Protein AF-A0A9D0IEC7-F1 (afdb_monomer)

Foldseek 3Di:
DDEDEPQAFDWADPPPDDADVQRDFFEEAAQQVDPDGGQEYDCQDPVRHDPVRHYTGGPYHYPHRGHDADQQWDKDFDADPVRHGPDMATEHPGDDPQAAHQNHQSNDPQKDKDQPPPPDDPSYNVPRIDIDNHDDPPPGD

Radius of gyration: 15.11 Å; Cα contacts (8 Å, |Δi|>4): 266; chains: 1; bounding box: 33×38×36 Å

pLDDT: mean 90.58, std 9.2, range [54.53, 98.25]

Structure (mmCIF, N/CA/C/O backbone):
data_AF-A0A9D0IEC7-F1
#
_entry.id   AF-A0A9D0IEC7-F1
#
loop_
_atom_site.group_PDB
_atom_site.id
_atom_site.type_symbol
_atom_site.label_atom_id
_atom_site.label_alt_id
_atom_site.label_comp_id
_atom_site.label_asym_id
_atom_site.label_entity_id
_atom_site.label_seq_id
_atom_site.pdbx_PDB_ins_code
_atom_site.Cartn_x
_atom_site.Cartn_y
_atom_site.Cartn_z
_atom_site.occupancy
_atom_site.B_iso_or_equiv
_atom_site.auth_seq_id
_atom_site.auth_comp_id
_atom_site.auth_asym_id
_atom_site.auth_atom_id
_atom_site.pdbx_PDB_model_num
ATOM 1 N N . MET A 1 1 ? 0.220 -5.003 22.865 1.00 55.62 1 MET A N 1
ATOM 2 C CA . MET A 1 1 ? 0.490 -4.434 21.530 1.00 55.62 1 MET A CA 1
ATOM 3 C C . MET A 1 1 ? 1.743 -5.120 21.025 1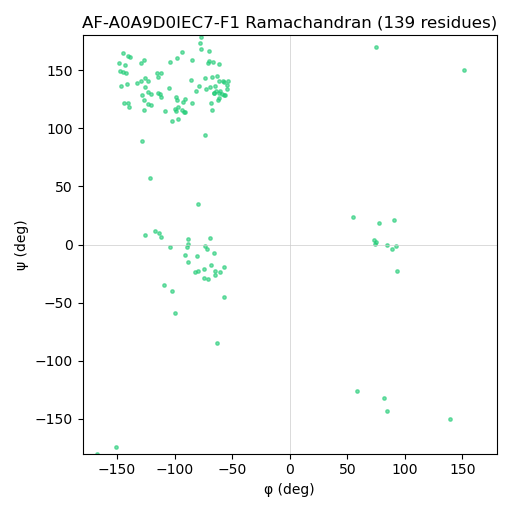.00 55.62 1 MET A C 1
ATOM 5 O O . MET A 1 1 ? 2.677 -5.235 21.812 1.00 55.62 1 MET A O 1
ATOM 9 N N . ALA A 1 2 ? 1.738 -5.668 19.809 1.00 54.53 2 ALA A N 1
ATOM 10 C CA . ALA A 1 2 ? 2.975 -6.165 19.208 1.00 54.53 2 ALA A CA 1
ATOM 11 C C . ALA A 1 2 ? 3.911 -4.968 18.976 1.00 54.53 2 ALA A C 1
ATOM 13 O O . ALA A 1 2 ? 3.434 -3.908 18.565 1.00 54.53 2 ALA A O 1
ATOM 14 N N . VAL A 1 3 ? 5.195 -5.122 19.302 1.00 60.16 3 VAL A N 1
ATOM 15 C CA . VAL A 1 3 ? 6.230 -4.121 19.012 1.00 60.16 3 VAL A CA 1
ATOM 16 C C . VAL A 1 3 ? 6.836 -4.483 17.659 1.00 60.16 3 VAL A C 1
ATOM 18 O O . VAL A 1 3 ? 7.399 -5.569 17.537 1.00 60.16 3 VAL A O 1
ATOM 21 N N . GLY A 1 4 ? 6.636 -3.635 16.652 1.00 61.25 4 GLY A N 1
ATOM 22 C CA . GLY A 1 4 ? 7.140 -3.836 15.288 1.00 61.25 4 GLY A CA 1
ATOM 23 C C . GLY A 1 4 ? 8.439 -3.077 15.018 1.00 61.25 4 GLY A C 1
ATOM 24 O O . GLY A 1 4 ? 8.763 -2.119 15.725 1.00 61.25 4 GLY A O 1
ATOM 25 N N . GLU A 1 5 ? 9.172 -3.505 13.990 1.00 67.69 5 GLU A N 1
ATOM 26 C CA . GLU A 1 5 ? 10.303 -2.755 13.439 1.00 67.69 5 GLU A CA 1
ATOM 27 C C . GLU A 1 5 ? 9.825 -1.486 12.709 1.00 67.69 5 GLU A C 1
ATOM 29 O O . GLU A 1 5 ? 8.633 -1.280 12.461 1.00 67.69 5 GLU A O 1
ATOM 34 N N . TYR A 1 6 ? 10.767 -0.594 12.406 1.00 70.25 6 TYR A N 1
ATOM 35 C CA . TYR A 1 6 ? 10.495 0.645 11.681 1.00 70.25 6 TYR A CA 1
ATOM 36 C C . TYR A 1 6 ? 9.948 0.324 10.283 1.00 70.25 6 TYR A C 1
ATOM 38 O O . TYR A 1 6 ? 10.587 -0.411 9.540 1.00 70.25 6 TYR A O 1
ATOM 46 N N . GLY A 1 7 ? 8.789 0.876 9.916 1.00 72.12 7 GLY A N 1
ATOM 47 C CA . GLY A 1 7 ? 8.143 0.598 8.625 1.00 72.12 7 GLY A CA 1
ATOM 48 C C . GLY A 1 7 ? 7.11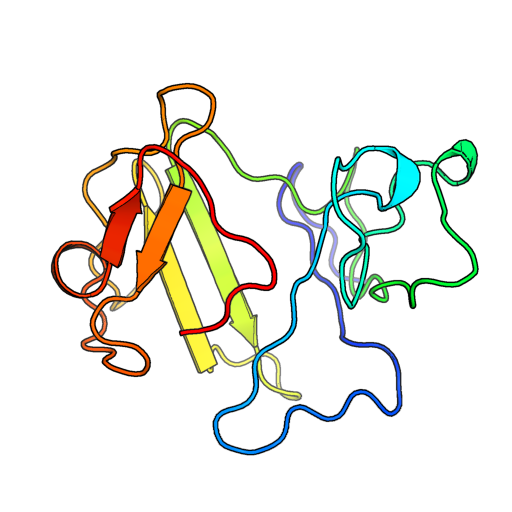9 -0.544 8.655 1.00 72.12 7 GLY A C 1
ATOM 49 O O . GLY A 1 7 ? 6.178 -0.529 7.868 1.00 72.12 7 GLY A O 1
ATOM 50 N N . SER A 1 8 ? 7.200 -1.470 9.620 1.00 81.44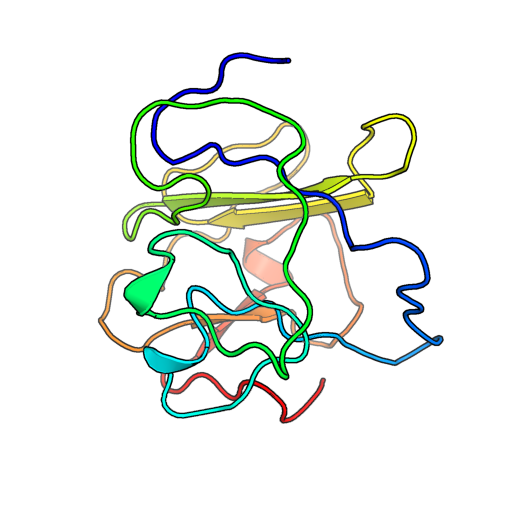 8 SER A N 1
ATOM 51 C CA . SER A 1 8 ? 6.362 -2.686 9.698 1.00 81.44 8 SER A CA 1
ATOM 52 C C . SER A 1 8 ? 4.951 -2.457 10.267 1.00 81.44 8 SER A C 1
ATOM 54 O O . SER A 1 8 ? 4.432 -3.282 11.025 1.00 81.44 8 SER A O 1
ATOM 56 N N . GLY A 1 9 ? 4.340 -1.305 9.989 1.00 89.50 9 GLY A N 1
ATOM 57 C CA . GLY A 1 9 ? 3.068 -0.901 10.590 1.00 89.50 9 GLY A CA 1
ATOM 58 C C . GLY A 1 9 ? 1.951 -1.942 10.431 1.00 89.50 9 GLY A C 1
ATOM 59 O O . GLY A 1 9 ? 1.788 -2.548 9.378 1.00 89.50 9 GLY A O 1
ATOM 60 N N . LEU A 1 10 ? 1.131 -2.115 11.472 1.00 92.38 10 LEU A N 1
ATOM 61 C CA . LEU A 1 10 ? -0.045 -2.990 11.450 1.00 92.38 10 LEU A CA 1
ATOM 62 C C . LEU A 1 10 ? -1.294 -2.194 11.810 1.00 92.38 10 LEU A C 1
ATOM 64 O O . LEU A 1 10 ? -1.406 -1.659 12.917 1.00 92.38 10 LEU A O 1
ATOM 68 N N . TYR A 1 11 ? -2.259 -2.182 10.899 1.00 95.12 11 TYR A N 1
ATOM 69 C CA . TYR A 1 11 ? -3.475 -1.392 11.023 1.00 95.12 11 TYR A CA 1
ATOM 70 C C . TYR A 1 11 ? -4.722 -2.241 10.795 1.00 95.12 11 TYR A C 1
ATOM 72 O O . TYR A 1 11 ? -4.696 -3.283 10.143 1.00 95.12 11 TYR A O 1
ATOM 80 N N . ARG A 1 12 ? -5.834 -1.778 11.357 1.00 96.12 12 ARG A N 1
ATOM 81 C CA . ARG A 1 12 ? -7.171 -2.324 11.150 1.00 96.12 12 ARG A CA 1
ATOM 82 C C . ARG A 1 12 ? -8.020 -1.295 10.428 1.00 96.12 12 ARG A C 1
ATOM 84 O O . ARG A 1 12 ? -7.946 -0.104 10.727 1.00 96.12 12 ARG A O 1
ATOM 91 N N . PHE A 1 13 ? -8.889 -1.783 9.554 1.00 97.44 13 PHE A N 1
ATOM 92 C CA . PHE A 1 13 ? -10.007 -0.989 9.068 1.00 97.44 13 PHE A CA 1
ATOM 93 C C . PHE A 1 13 ? -10.863 -0.510 10.256 1.00 97.44 13 PHE A C 1
ATOM 95 O O . PHE A 1 13 ? -11.064 -1.280 11.208 1.00 97.44 13 PHE A O 1
ATOM 102 N N . PRO A 1 14 ? -11.356 0.742 10.240 1.00 97.56 14 PRO A N 1
ATOM 103 C CA . PRO A 1 14 ? -12.230 1.240 11.290 1.00 97.56 14 PRO A CA 1
ATOM 104 C C . PRO A 1 14 ? -13.526 0.419 11.370 1.00 97.56 14 PRO A C 1
ATOM 106 O O . PRO A 1 14 ? -13.963 -0.238 10.423 1.00 97.56 14 PRO A O 1
ATOM 109 N N . THR A 1 15 ? -14.156 0.422 12.546 1.00 96.38 15 THR A N 1
ATOM 110 C CA . THR A 1 15 ? -15.393 -0.348 12.747 1.00 96.38 15 THR A CA 1
ATOM 111 C C . THR A 1 15 ? -16.481 0.148 11.798 1.00 96.38 15 THR A C 1
ATOM 113 O O . THR A 1 15 ? -16.756 1.342 11.740 1.00 96.38 15 THR A O 1
ATOM 116 N N . GLY A 1 16 ? -17.126 -0.781 11.091 1.00 95.38 16 GLY A N 1
ATOM 117 C CA . GLY A 1 16 ? -18.184 -0.467 10.131 1.00 95.38 16 GLY A CA 1
ATOM 118 C C . GLY A 1 16 ? -17.704 -0.271 8.692 1.00 95.38 16 GLY A C 1
ATOM 119 O O . GLY A 1 16 ? -18.551 -0.078 7.824 1.00 95.38 16 GLY A O 1
ATOM 120 N N . THR A 1 17 ? -16.399 -0.371 8.406 1.00 97.12 17 THR A N 1
ATOM 121 C CA . THR A 1 17 ? -15.914 -0.455 7.021 1.00 97.12 17 THR A CA 1
ATOM 122 C C . THR A 1 17 ? -16.524 -1.667 6.319 1.00 97.12 17 THR A C 1
ATOM 124 O O . THR A 1 17 ? -16.474 -2.789 6.826 1.00 97.12 17 THR A O 1
ATOM 127 N N . VAL A 1 18 ? -17.090 -1.438 5.133 1.00 95.75 18 VAL A N 1
ATOM 128 C CA . VAL A 1 18 ? -17.662 -2.476 4.273 1.00 95.75 18 VAL A CA 1
ATOM 129 C C . VAL A 1 18 ? -17.031 -2.362 2.895 1.00 95.75 18 VAL A C 1
ATOM 131 O O . VAL A 1 18 ? -17.119 -1.316 2.259 1.00 95.75 18 VAL A O 1
ATOM 134 N N . LEU A 1 19 ? -16.447 -3.461 2.422 1.00 93.50 19 LEU A N 1
ATOM 135 C CA . LEU A 1 19 ? -16.008 -3.612 1.041 1.00 93.50 19 LEU A CA 1
ATOM 136 C C . LEU A 1 19 ? -17.040 -4.472 0.294 1.00 93.50 19 LEU A C 1
ATOM 138 O O . LEU A 1 19 ? -17.125 -5.675 0.559 1.00 93.50 19 LEU A O 1
ATOM 142 N N . PRO A 1 20 ? -17.875 -3.893 -0.587 1.00 94.12 20 PRO A N 1
ATOM 143 C CA . PRO A 1 20 ? -18.812 -4.679 -1.378 1.00 94.12 20 PRO A CA 1
ATOM 144 C C . PRO A 1 20 ? -18.073 -5.572 -2.381 1.00 94.12 20 PRO A C 1
ATOM 146 O O . PRO A 1 20 ? -16.953 -5.277 -2.796 1.00 94.12 20 PRO A O 1
ATOM 149 N N . ALA A 1 21 ? -18.724 -6.653 -2.816 1.00 92.38 21 ALA A N 1
ATOM 150 C CA . ALA A 1 21 ? -18.176 -7.526 -3.850 1.00 92.38 21 ALA A CA 1
ATOM 151 C C . ALA A 1 21 ? -17.878 -6.731 -5.135 1.00 92.38 21 ALA A C 1
ATOM 153 O O . ALA A 1 21 ? -18.742 -6.010 -5.634 1.00 92.38 21 ALA A O 1
ATOM 154 N N . GLY A 1 22 ? -16.653 -6.863 -5.652 1.00 90.31 22 GLY A N 1
ATOM 155 C CA . GLY A 1 22 ? -16.168 -6.104 -6.810 1.00 90.31 22 GLY A CA 1
ATOM 156 C C . GLY A 1 22 ? -15.849 -4.629 -6.532 1.00 90.31 22 GLY A C 1
ATOM 157 O O . GLY A 1 22 ? -15.452 -3.921 -7.451 1.00 90.31 22 GLY A O 1
ATOM 158 N N . GLY A 1 23 ? -16.024 -4.157 -5.294 1.00 93.19 23 GLY A N 1
ATOM 159 C CA . GLY A 1 23 ? -15.579 -2.834 -4.872 1.00 93.19 23 GLY A CA 1
ATOM 160 C C . GLY A 1 23 ? -14.076 -2.787 -4.598 1.00 93.19 23 GLY A C 1
ATOM 161 O O . GLY A 1 23 ? -13.393 -3.810 -4.574 1.00 93.19 23 GLY A O 1
ATOM 162 N N . TYR A 1 24 ? -13.581 -1.582 -4.337 1.00 94.62 24 TYR A N 1
ATOM 163 C CA . TYR A 1 24 ? -12.225 -1.319 -3.861 1.00 94.62 24 TYR A CA 1
ATOM 164 C C . TYR A 1 24 ? -12.266 -0.204 -2.810 1.00 94.62 24 TYR A C 1
ATOM 166 O O . TYR A 1 24 ? -13.253 0.525 -2.716 1.00 94.62 24 TYR A O 1
ATOM 174 N N . LEU A 1 25 ? -11.195 -0.096 -2.026 1.00 96.56 25 LEU A N 1
ATOM 175 C CA . LEU A 1 25 ? -10.928 1.022 -1.123 1.00 96.56 25 LEU A CA 1
ATOM 176 C C . LEU A 1 25 ? -9.509 1.515 -1.386 1.00 96.56 25 LEU A C 1
ATOM 178 O O . LEU A 1 25 ? -8.601 0.709 -1.592 1.00 96.56 25 LEU A O 1
ATOM 182 N N . VAL A 1 26 ? -9.315 2.826 -1.351 1.00 97.00 26 VAL A N 1
ATOM 183 C CA . VAL A 1 26 ? -8.001 3.458 -1.411 1.00 97.00 26 VAL A CA 1
ATOM 184 C C . VAL A 1 26 ? -7.582 3.842 0.000 1.00 97.00 26 VAL A C 1
ATOM 186 O O . VAL A 1 26 ? -8.224 4.677 0.634 1.00 97.00 26 VAL A O 1
ATOM 189 N N . VAL A 1 27 ? -6.492 3.243 0.479 1.00 96.81 27 VAL A N 1
ATOM 190 C CA . VAL A 1 27 ? -5.838 3.632 1.734 1.00 96.81 27 VAL A CA 1
ATOM 191 C C . VAL A 1 27 ? -4.650 4.524 1.386 1.00 96.81 27 VAL A C 1
ATOM 193 O O . VAL A 1 27 ? -3.716 4.083 0.718 1.00 96.81 27 VAL A O 1
ATOM 196 N N . GLY A 1 28 ? -4.712 5.787 1.792 1.00 94.94 28 GLY A N 1
ATOM 197 C CA . GLY A 1 28 ? -3.646 6.765 1.598 1.00 94.94 28 GLY A CA 1
ATOM 198 C C . GLY A 1 28 ? -2.698 6.856 2.794 1.00 94.94 28 GLY A C 1
ATOM 199 O O . GLY A 1 28 ? -3.021 6.398 3.887 1.00 9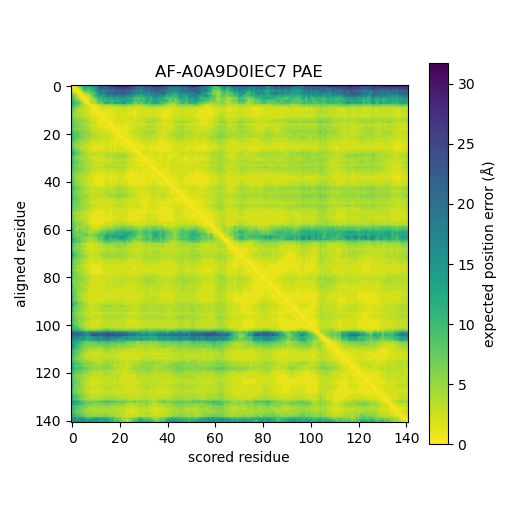4.94 28 GLY A O 1
ATOM 200 N N . GLY A 1 29 ? -1.540 7.491 2.579 1.00 92.19 29 GLY A N 1
ATOM 201 C CA . GLY A 1 29 ? -0.627 7.898 3.651 1.00 92.19 29 GLY A CA 1
ATOM 202 C C . GLY A 1 29 ? -1.298 8.914 4.571 1.00 92.19 29 GLY A C 1
ATOM 203 O O . GLY A 1 29 ? -1.886 8.527 5.562 1.00 92.19 29 GLY A O 1
ATOM 204 N N . GLN A 1 30 ? -1.266 10.200 4.220 1.00 92.19 30 GLN A N 1
ATOM 205 C CA . GLN A 1 30 ? -2.035 11.237 4.920 1.00 92.19 30 GLN A CA 1
ATOM 206 C C . 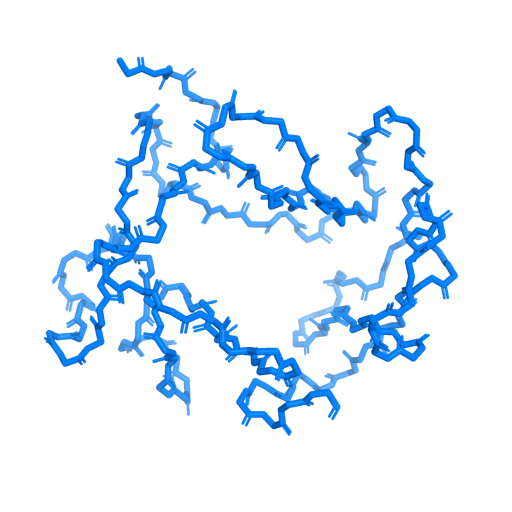GLN A 1 30 ? -2.842 12.042 3.911 1.00 92.19 30 GLN A C 1
ATOM 208 O O . GLN A 1 30 ? -2.268 12.527 2.936 1.00 92.19 30 GLN A O 1
ATOM 213 N N . ALA A 1 31 ? -4.142 12.204 4.128 1.00 95.00 31 ALA A N 1
ATOM 214 C CA . ALA A 1 31 ? -5.068 12.794 3.168 1.00 95.00 31 ALA A CA 1
ATOM 215 C C . ALA A 1 31 ? -4.647 14.211 2.745 1.00 95.00 31 ALA A C 1
ATOM 217 O O . ALA A 1 31 ? -4.559 14.484 1.550 1.00 95.00 31 ALA A O 1
ATOM 218 N N . ASN A 1 32 ? -4.249 15.081 3.684 1.00 96.19 32 ASN A N 1
ATOM 219 C CA . ASN A 1 32 ? -3.778 16.435 3.341 1.00 96.19 32 ASN A CA 1
ATOM 220 C C . ASN A 1 32 ? -2.373 16.485 2.712 1.00 96.19 32 ASN A C 1
ATOM 222 O O . ASN A 1 32 ? -1.880 17.568 2.395 1.00 96.19 32 ASN A O 1
ATOM 226 N N . SER A 1 33 ? -1.705 15.341 2.549 1.00 94.00 33 SER A N 1
ATOM 227 C CA . SER A 1 33 ? -0.413 15.231 1.854 1.00 94.00 33 SER A CA 1
ATOM 228 C C . SER A 1 33 ? -0.534 14.634 0.452 1.00 94.00 33 SER A C 1
ATOM 230 O O . SER A 1 33 ? 0.475 14.506 -0.242 1.00 94.00 33 SER A O 1
ATOM 232 N N . LEU A 1 34 ? -1.743 14.250 0.040 1.00 93.12 34 LEU A N 1
ATOM 233 C CA . LEU A 1 34 ? -2.026 13.639 -1.253 1.00 93.12 34 LEU A CA 1
ATOM 234 C C . LEU A 1 34 ? -2.673 14.656 -2.200 1.00 93.12 34 LEU A C 1
ATOM 236 O O . LEU A 1 34 ? -3.279 15.641 -1.784 1.00 93.12 34 LEU A O 1
ATOM 240 N N . ASP A 1 35 ? -2.558 14.403 -3.499 1.00 93.25 35 ASP A N 1
ATOM 241 C CA . ASP A 1 35 ? -3.235 15.156 -4.560 1.00 93.25 35 ASP A CA 1
ATOM 242 C C . ASP A 1 35 ? -4.637 14.600 -4.890 1.00 93.25 35 ASP A C 1
ATOM 244 O O . ASP A 1 35 ? -5.321 15.095 -5.789 1.00 93.25 35 ASP A O 1
ATOM 248 N N . PHE A 1 36 ? -5.086 13.598 -4.132 1.00 93.12 36 PHE A N 1
ATOM 249 C CA . PHE A 1 36 ? -6.419 13.005 -4.169 1.00 93.12 36 PHE A CA 1
ATOM 250 C C . PHE A 1 36 ? -6.921 12.727 -2.744 1.00 93.12 36 PHE A C 1
ATOM 252 O O . PHE A 1 36 ? -6.134 12.627 -1.807 1.00 93.12 36 PHE A O 1
ATOM 259 N N . VAL A 1 37 ? -8.237 12.556 -2.588 1.00 95.50 37 VAL A N 1
ATOM 260 C CA . VAL A 1 37 ? -8.854 12.171 -1.308 1.00 95.50 37 VAL A CA 1
ATOM 261 C C . VAL A 1 37 ? -9.010 10.644 -1.275 1.00 95.50 37 VAL A C 1
ATOM 263 O O . VAL A 1 37 ? -9.726 10.114 -2.132 1.00 95.50 37 VAL A O 1
ATOM 266 N N . PRO A 1 38 ? -8.333 9.917 -0.364 1.00 97.25 38 PRO A N 1
ATOM 267 C CA . PRO A 1 38 ? -8.501 8.472 -0.225 1.00 97.25 38 PRO A CA 1
ATOM 268 C C . PRO A 1 38 ? -9.804 8.123 0.518 1.00 97.25 38 PRO A C 1
ATOM 270 O O . PRO A 1 38 ? -10.431 8.982 1.135 1.00 97.25 38 PRO A O 1
ATOM 273 N N . ASP A 1 39 ? -10.196 6.847 0.498 1.00 97.94 39 ASP A N 1
ATOM 274 C CA . ASP A 1 39 ? -11.332 6.363 1.299 1.00 97.94 39 ASP A CA 1
ATOM 275 C C . ASP A 1 39 ? -10.970 6.244 2.787 1.00 97.94 39 ASP A C 1
ATOM 277 O O . ASP A 1 39 ? -11.838 6.326 3.656 1.00 97.94 39 ASP A O 1
ATOM 281 N N . LEU A 1 40 ? -9.688 6.001 3.069 1.00 98.06 40 LEU A N 1
ATOM 282 C CA . LEU A 1 40 ? -9.104 5.805 4.393 1.00 98.06 40 LEU A CA 1
ATOM 283 C C . LEU A 1 40 ? -7.697 6.415 4.419 1.00 98.06 40 LEU A C 1
ATOM 285 O O . LEU A 1 40 ? -6.989 6.350 3.413 1.00 98.06 40 LEU A O 1
ATOM 289 N N . GLU A 1 41 ? -7.242 6.923 5.560 1.00 96.75 41 GLU A N 1
ATOM 290 C CA . GLU A 1 41 ? -5.863 7.418 5.711 1.00 96.75 41 GLU A CA 1
ATOM 291 C C . GLU A 1 41 ? -5.122 6.799 6.904 1.00 96.75 41 GLU A C 1
ATOM 293 O O . GLU A 1 41 ? -5.730 6.273 7.842 1.00 96.75 41 GLU A O 1
ATOM 298 N N . LEU A 1 42 ? -3.789 6.836 6.863 1.00 94.31 42 LEU A N 1
ATOM 299 C CA . LEU A 1 42 ? -2.924 6.506 7.990 1.00 94.31 42 LEU A CA 1
ATOM 300 C C . LEU A 1 42 ? -2.640 7.782 8.795 1.00 94.31 42 LEU A C 1
ATOM 302 O O . LEU A 1 42 ? -1.936 8.687 8.351 1.00 94.31 42 LEU A O 1
ATOM 306 N N . LEU A 1 43 ? -3.120 7.838 10.035 1.00 91.12 43 LEU A N 1
ATOM 307 C CA . LEU A 1 43 ? -2.817 8.964 10.917 1.00 91.12 43 LEU A CA 1
ATOM 308 C C . LEU A 1 43 ? -1.362 8.905 11.417 1.00 91.12 43 LEU A C 1
ATOM 310 O O . LEU A 1 43 ? -1.074 8.253 12.422 1.00 91.12 43 LEU A O 1
ATOM 314 N N . ILE A 1 44 ? -0.453 9.591 10.716 1.00 87.81 44 ILE A N 1
ATOM 315 C CA . ILE A 1 44 ? 0.984 9.653 11.039 1.00 87.81 44 ILE A CA 1
ATOM 316 C C . ILE A 1 44 ? 1.322 10.959 11.777 1.00 87.81 44 ILE A C 1
ATOM 318 O O . ILE A 1 44 ? 1.800 10.931 12.910 1.00 87.81 44 ILE A O 1
ATOM 322 N N . ASP A 1 45 ? 1.048 12.105 11.151 1.00 91.06 45 ASP A N 1
ATOM 323 C CA . ASP A 1 45 ? 1.133 13.445 11.744 1.00 91.06 45 ASP A CA 1
ATOM 324 C C . ASP A 1 45 ? -0.284 14.004 11.967 1.00 91.06 45 ASP A C 1
ATOM 326 O O . ASP A 1 45 ? -0.981 14.281 10.986 1.00 91.06 45 ASP A O 1
ATOM 330 N N . PRO A 1 46 ? -0.717 14.230 13.221 1.00 91.38 46 PRO A N 1
ATOM 331 C CA . PRO A 1 46 ? -2.022 14.817 13.525 1.00 91.38 46 PRO A CA 1
ATOM 332 C C . PRO A 1 46 ? -2.286 16.190 12.890 1.00 91.38 46 PRO A C 1
ATOM 334 O O . PRO A 1 46 ? -3.437 16.599 12.794 1.00 91.38 46 PRO A O 1
ATOM 337 N N . ASN A 1 47 ? -1.251 16.924 12.468 1.00 94.50 47 ASN A N 1
ATOM 338 C CA . ASN A 1 47 ? -1.416 18.216 11.794 1.00 94.50 47 ASN A CA 1
ATOM 339 C C . ASN A 1 47 ? -1.757 18.081 10.301 1.00 94.50 47 ASN A C 1
ATOM 341 O O . ASN A 1 47 ? -2.077 19.083 9.663 1.00 94.50 47 ASN A O 1
ATOM 345 N N . LEU A 1 48 ? -1.662 16.869 9.750 1.00 94.25 48 LEU A N 1
ATOM 346 C CA . LEU A 1 48 ? -1.961 16.545 8.354 1.00 94.25 48 LEU A CA 1
ATOM 347 C C . LEU A 1 48 ? -3.219 15.665 8.211 1.00 94.25 48 LEU A C 1
ATOM 349 O O . LEU A 1 48 ? -3.542 15.257 7.099 1.00 94.25 48 LEU A O 1
ATOM 353 N N . ASP A 1 49 ? -3.946 15.424 9.305 1.00 95.62 49 ASP A N 1
ATOM 354 C CA . ASP A 1 49 ? -5.220 14.687 9.353 1.00 95.62 49 ASP A CA 1
ATOM 355 C C . ASP A 1 49 ? -6.339 15.435 8.611 1.00 95.62 49 ASP A C 1
ATOM 357 O O . ASP A 1 49 ? -6.543 16.634 8.844 1.00 95.62 49 ASP A O 1
ATOM 361 N N . ASP A 1 50 ? -7.074 14.757 7.726 1.00 96.88 50 ASP A N 1
ATOM 362 C CA . ASP A 1 50 ? -8.347 15.262 7.210 1.00 96.88 50 ASP A CA 1
ATOM 363 C C . ASP A 1 50 ? -9.485 14.624 8.021 1.00 96.88 50 ASP A C 1
ATOM 365 O O . ASP A 1 50 ? -9.823 13.461 7.814 1.00 96.88 50 ASP A O 1
ATOM 369 N N . PRO A 1 51 ? -10.174 15.376 8.900 1.00 96.00 51 PRO A N 1
ATOM 370 C CA . PRO A 1 51 ? -11.204 14.803 9.766 1.00 96.00 51 PRO A CA 1
ATOM 371 C C . PRO A 1 51 ? -12.437 14.282 9.005 1.00 96.00 51 PRO A C 1
ATOM 373 O O . PRO A 1 51 ? -13.342 13.713 9.622 1.00 96.00 51 PRO A O 1
ATOM 376 N N . THR A 1 52 ? -12.528 14.517 7.692 1.00 96.88 52 THR A N 1
ATOM 377 C CA . THR A 1 52 ? -13.575 13.961 6.829 1.00 96.88 52 THR A CA 1
ATOM 378 C C . THR A 1 52 ? -13.212 12.593 6.247 1.00 96.88 52 THR A C 1
ATOM 380 O O . THR A 1 52 ? -14.115 11.878 5.804 1.00 96.88 52 THR A O 1
ATOM 383 N N . VAL A 1 53 ? -11.938 12.198 6.304 1.00 98.06 53 VAL A N 1
ATOM 384 C CA . VAL A 1 53 ? -11.441 10.888 5.878 1.00 98.06 53 VAL A CA 1
ATOM 385 C C . VAL A 1 53 ? -11.309 9.974 7.104 1.00 98.06 53 VAL A C 1
ATOM 387 O O . VAL A 1 53 ? -10.658 10.320 8.087 1.00 98.06 53 VAL A O 1
ATOM 390 N N . PRO A 1 54 ? -11.945 8.790 7.117 1.00 98.06 54 PRO A N 1
ATOM 391 C CA . PRO A 1 54 ? -11.802 7.870 8.236 1.00 98.06 54 PRO A CA 1
ATOM 392 C C . PRO A 1 54 ? -10.363 7.355 8.399 1.00 98.06 54 PRO A C 1
ATOM 394 O O . PRO A 1 54 ? -9.746 6.842 7.466 1.00 98.06 54 PRO A O 1
ATOM 397 N N . ASN A 1 55 ? -9.864 7.408 9.631 1.00 97.25 55 ASN A N 1
ATOM 398 C CA . ASN A 1 55 ? -8.531 6.930 9.974 1.00 97.25 55 ASN A CA 1
ATOM 399 C C . ASN A 1 55 ? -8.467 5.400 10.112 1.00 97.25 55 ASN A C 1
ATOM 401 O O . ASN A 1 55 ? -9.301 4.772 10.777 1.00 97.25 55 ASN A O 1
ATOM 405 N N . MET A 1 56 ? -7.418 4.801 9.548 1.00 97.12 56 MET A N 1
ATOM 406 C CA . MET A 1 56 ? -6.987 3.441 9.866 1.00 97.12 56 MET A CA 1
ATOM 407 C C . MET A 1 56 ? -6.596 3.355 11.346 1.00 97.12 56 MET A C 1
ATOM 409 O O 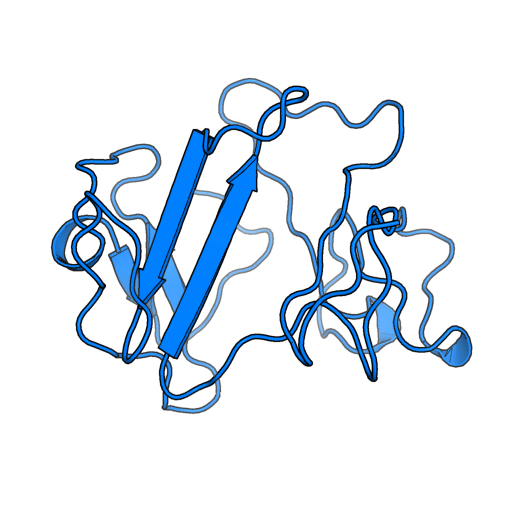. MET A 1 56 ? -5.969 4.258 11.899 1.00 97.12 56 MET A O 1
ATOM 413 N N . VAL A 1 57 ? -6.943 2.250 12.007 1.00 95.31 57 VAL A N 1
ATOM 414 C CA . VAL A 1 57 ? -6.738 2.090 13.453 1.00 95.31 57 VAL A CA 1
ATOM 415 C C . VAL A 1 57 ? -5.448 1.311 13.715 1.00 95.31 57 VAL A C 1
ATOM 417 O O . VAL A 1 57 ? -5.380 0.139 13.333 1.00 95.31 57 VAL A O 1
ATOM 420 N N . PRO A 1 58 ? -4.440 1.887 14.397 1.00 92.50 58 PRO A N 1
ATOM 421 C CA . PRO A 1 58 ? -3.237 1.152 14.770 1.00 92.50 58 PRO A CA 1
ATOM 422 C C . PRO A 1 58 ? -3.577 -0.097 15.593 1.00 92.50 58 PRO A C 1
ATOM 424 O O . PRO A 1 58 ? -4.296 -0.033 16.591 1.00 92.50 58 PRO A O 1
ATOM 427 N N . ALA A 1 59 ? -3.046 -1.245 15.183 1.00 90.94 59 ALA A N 1
ATOM 428 C CA . ALA A 1 59 ? -3.206 -2.528 15.873 1.00 90.94 59 ALA A CA 1
ATOM 429 C C . ALA A 1 59 ? -1.889 -3.059 16.461 1.00 90.94 59 ALA A C 1
ATOM 431 O O . ALA A 1 59 ? -1.821 -4.191 16.948 1.00 90.94 59 ALA A O 1
ATOM 432 N N . GLY A 1 60 ? -0.858 -2.221 16.453 1.00 85.31 60 GLY A N 1
ATOM 433 C CA . GLY A 1 60 ? 0.438 -2.455 17.061 1.00 85.31 60 GLY A CA 1
ATOM 434 C C . GLY A 1 60 ? 1.069 -1.136 17.490 1.00 85.31 60 GLY A C 1
ATOM 435 O O . GLY A 1 60 ? 0.440 -0.080 17.441 1.00 85.31 60 GLY A O 1
ATOM 436 N N . SER A 1 61 ? 2.306 -1.225 17.950 1.00 82.19 61 SER A N 1
ATOM 437 C CA . SER A 1 61 ? 3.144 -0.079 18.292 1.00 82.19 61 SER A CA 1
ATOM 438 C C . SER A 1 61 ? 4.513 -0.281 17.663 1.00 82.19 61 SER A C 1
ATOM 440 O O . SER A 1 61 ? 5.037 -1.391 17.683 1.00 82.19 61 SER A O 1
ATOM 442 N N . TRP A 1 62 ? 5.096 0.771 17.119 1.00 81.19 62 TRP A N 1
ATOM 443 C CA . TRP A 1 62 ? 6.366 0.744 16.399 1.00 81.19 62 TRP A CA 1
ATOM 444 C C . TRP A 1 62 ? 7.064 2.079 16.628 1.00 81.19 62 TRP A C 1
ATOM 446 O O . TRP A 1 62 ? 6.420 3.089 16.924 1.00 81.19 62 TRP A O 1
ATOM 456 N N . GLU A 1 63 ? 8.380 2.083 16.484 1.00 70.75 63 GLU A N 1
ATOM 457 C CA . GLU A 1 63 ? 9.142 3.326 16.437 1.00 70.75 63 GLU A CA 1
ATOM 458 C C . GLU A 1 63 ? 8.916 4.017 15.077 1.00 70.75 63 GLU A C 1
ATOM 460 O O . GLU A 1 63 ? 8.812 3.356 14.042 1.00 70.75 63 GLU A O 1
ATOM 465 N N . GLY A 1 64 ? 8.851 5.351 15.059 1.00 74.50 64 GLY A N 1
ATOM 466 C CA . GLY A 1 64 ? 8.739 6.135 13.822 1.00 74.50 64 GLY A CA 1
ATOM 467 C C . GLY A 1 64 ? 7.322 6.309 13.264 1.00 74.50 64 GLY A C 1
ATOM 468 O O . GLY A 1 64 ? 6.369 6.506 14.011 1.00 74.50 64 GLY A O 1
ATOM 469 N N . PHE A 1 65 ? 7.206 6.299 11.930 1.00 73.19 65 PHE A N 1
ATOM 470 C CA . PHE A 1 65 ? 6.004 6.727 11.191 1.00 73.19 65 PHE A CA 1
ATOM 471 C C . PHE A 1 65 ? 4.971 5.614 10.943 1.00 73.19 65 PHE A C 1
ATOM 473 O O . PHE A 1 65 ? 3.911 5.865 10.378 1.00 73.19 65 PHE A O 1
ATOM 480 N N . GLY A 1 66 ? 5.252 4.379 11.359 1.00 84.38 66 GLY A N 1
ATOM 481 C CA . GLY A 1 66 ? 4.371 3.240 11.108 1.00 84.38 66 GLY A CA 1
ATOM 482 C C . GLY A 1 66 ? 4.518 2.632 9.739 1.00 84.38 66 GLY A C 1
ATOM 483 O O . GLY A 1 66 ? 5.629 2.279 9.370 1.00 84.38 66 GLY A O 1
ATOM 484 N N . PHE A 1 67 ? 3.395 2.407 9.059 1.00 88.12 67 PHE A N 1
ATOM 485 C CA . PHE A 1 67 ? 3.370 1.706 7.781 1.00 88.12 67 PHE A CA 1
ATOM 486 C C . PHE A 1 67 ? 4.072 2.567 6.733 1.00 88.12 67 PHE A C 1
ATOM 488 O O . PHE A 1 67 ? 3.618 3.668 6.424 1.00 88.12 67 PHE A O 1
ATOM 495 N N . ALA A 1 68 ? 5.185 2.068 6.214 1.00 87.75 68 ALA A N 1
ATOM 496 C CA . ALA A 1 68 ? 5.965 2.709 5.170 1.00 87.75 68 ALA A CA 1
ATOM 497 C C . ALA A 1 68 ? 6.486 1.628 4.228 1.00 87.75 68 ALA A C 1
ATOM 499 O O . ALA A 1 68 ? 6.756 0.522 4.675 1.00 87.75 68 ALA A O 1
ATOM 500 N N . LEU A 1 69 ? 6.623 1.966 2.947 1.00 88.75 69 LEU A N 1
ATOM 501 C CA . LEU A 1 69 ? 7.050 1.032 1.912 1.00 88.75 69 LEU A CA 1
ATOM 502 C C . LEU A 1 69 ? 8.435 1.408 1.395 1.00 88.75 69 LEU A C 1
ATOM 504 O O . LEU A 1 69 ? 8.673 2.554 0.999 1.00 88.75 69 LEU A O 1
ATOM 508 N N . GLY A 1 70 ? 9.354 0.446 1.397 1.00 88.44 70 GLY A N 1
ATOM 509 C CA . GLY A 1 70 ? 10.698 0.617 0.858 1.00 88.44 70 GLY A CA 1
ATOM 510 C C . GLY A 1 70 ? 10.725 0.661 -0.673 1.00 88.44 70 GLY A C 1
ATOM 511 O O . GLY A 1 70 ? 10.171 -0.206 -1.342 1.00 88.44 70 GLY A O 1
ATOM 512 N N . ASN A 1 71 ? 11.454 1.617 -1.261 1.00 86.94 71 ASN A N 1
ATOM 513 C CA . ASN A 1 71 ? 11.631 1.684 -2.724 1.00 86.94 71 ASN A CA 1
ATOM 514 C C . ASN A 1 71 ? 12.408 0.481 -3.300 1.00 86.94 71 ASN A C 1
ATOM 516 O O . ASN A 1 71 ? 12.269 0.174 -4.484 1.00 86.94 71 ASN A O 1
ATOM 520 N N . GLY A 1 72 ? 13.267 -0.156 -2.492 1.00 87.75 72 GLY A N 1
ATOM 521 C CA . GLY A 1 72 ? 14.050 -1.334 -2.892 1.00 87.75 72 GLY A CA 1
ATOM 522 C C . GLY A 1 72 ? 13.256 -2.642 -2.849 1.00 87.75 72 GLY A C 1
ATOM 523 O O . GLY A 1 72 ? 13.581 -3.583 -3.567 1.00 87.75 72 GLY A O 1
ATOM 524 N N . GLY A 1 73 ? 12.189 -2.684 -2.056 1.00 91.25 73 GLY A N 1
ATOM 525 C CA . GLY A 1 73 ? 11.387 -3.875 -1.822 1.00 91.25 73 GLY A CA 1
ATOM 526 C C . GLY A 1 73 ? 10.731 -3.846 -0.454 1.00 91.25 73 GLY A C 1
ATOM 527 O O . GLY A 1 73 ? 11.272 -3.230 0.465 1.00 91.25 73 GLY A O 1
ATOM 528 N N . ASP A 1 74 ? 9.568 -4.480 -0.358 1.00 93.06 74 ASP A N 1
ATOM 529 C CA . ASP A 1 74 ? 8.786 -4.613 0.871 1.00 93.06 74 ASP A CA 1
ATOM 530 C C . ASP A 1 74 ? 7.675 -5.663 0.685 1.00 93.06 74 ASP A C 1
ATOM 532 O O . ASP A 1 74 ? 7.503 -6.229 -0.408 1.00 93.06 74 ASP A O 1
ATOM 536 N N . GLU A 1 75 ? 6.886 -5.877 1.737 1.00 94.00 75 GLU A N 1
ATOM 537 C CA . GLU A 1 75 ? 5.674 -6.689 1.704 1.00 94.00 75 GLU A CA 1
ATOM 538 C C . GLU A 1 75 ? 4.434 -5.915 2.168 1.00 94.00 75 GLU A C 1
ATOM 540 O O . GLU A 1 75 ? 4.440 -5.181 3.154 1.00 94.00 75 GLU A O 1
ATOM 545 N N . VAL A 1 76 ? 3.308 -6.150 1.491 1.00 95.38 76 VAL A N 1
ATOM 546 C CA . VAL A 1 76 ? 1.989 -5.678 1.925 1.00 95.38 76 VAL A CA 1
ATOM 547 C C . VAL A 1 76 ? 1.085 -6.875 2.130 1.00 95.38 76 VAL A C 1
ATOM 549 O O . VAL A 1 76 ? 0.824 -7.636 1.201 1.00 95.38 76 VAL A O 1
ATOM 552 N N . LEU A 1 77 ? 0.596 -7.037 3.357 1.00 97.00 77 LEU A N 1
ATOM 553 C CA . LEU A 1 77 ? -0.267 -8.148 3.735 1.00 97.00 77 LEU A CA 1
ATOM 554 C C . LEU A 1 77 ? -1.668 -7.637 4.061 1.00 97.00 77 LEU A C 1
ATOM 556 O O . LEU A 1 77 ? -1.841 -6.755 4.906 1.00 97.00 77 LEU A O 1
ATOM 560 N N . LEU A 1 78 ? -2.676 -8.264 3.460 1.00 96.38 78 LEU A N 1
ATOM 561 C CA . LEU A 1 78 ? -4.051 -8.187 3.933 1.00 96.38 78 LEU A CA 1
ATOM 562 C C . LEU A 1 78 ? -4.304 -9.368 4.867 1.00 96.38 78 LEU A C 1
ATOM 564 O O . LEU A 1 78 ? -4.140 -10.517 4.468 1.00 96.38 78 LEU A O 1
ATOM 568 N N . LEU A 1 79 ? -4.712 -9.094 6.106 1.00 96.69 79 LEU A N 1
ATOM 569 C CA . LEU A 1 79 ? -4.940 -10.123 7.122 1.00 96.69 79 LEU A CA 1
ATOM 570 C C . LEU A 1 79 ? -6.426 -10.263 7.468 1.00 96.69 79 LEU A C 1
ATOM 572 O O . LEU A 1 79 ? -7.168 -9.278 7.493 1.00 96.69 79 LEU A O 1
ATOM 576 N N . ASP A 1 80 ? -6.846 -11.479 7.809 1.00 96.12 80 ASP A N 1
ATOM 577 C CA . ASP A 1 80 ? -8.162 -11.746 8.378 1.00 96.12 80 ASP A CA 1
ATOM 578 C C . ASP A 1 80 ? -8.240 -11.368 9.873 1.00 96.12 80 ASP A C 1
ATOM 580 O O . ASP A 1 80 ? -7.275 -10.930 10.509 1.00 96.12 80 ASP A O 1
ATOM 584 N N . ALA A 1 81 ? -9.419 -11.549 10.475 1.00 93.44 81 ALA A N 1
ATOM 585 C CA . ALA A 1 81 ? -9.639 -11.234 11.887 1.00 93.44 81 ALA A CA 1
ATOM 586 C C . ALA A 1 81 ? -8.814 -12.107 12.857 1.00 93.44 81 ALA A C 1
ATOM 588 O O . ALA A 1 81 ? -8.582 -11.690 13.995 1.00 93.44 81 ALA A O 1
ATOM 589 N N . ALA A 1 82 ? -8.375 -13.291 12.420 1.00 94.75 82 ALA A N 1
ATOM 590 C CA . ALA A 1 82 ? -7.497 -14.191 13.162 1.00 94.75 82 ALA A CA 1
ATOM 591 C C . ALA A 1 82 ? -6.002 -13.895 12.918 1.00 94.75 82 ALA A C 1
ATOM 593 O O . ALA A 1 82 ? -5.145 -14.565 13.500 1.00 94.75 82 ALA A O 1
ATOM 594 N N . GLY A 1 83 ? -5.681 -12.887 12.100 1.00 92.62 83 GLY A N 1
ATOM 595 C CA . GLY A 1 83 ? -4.316 -12.506 11.747 1.00 92.62 83 GLY A CA 1
ATOM 596 C C . GLY A 1 83 ? -3.672 -13.423 10.708 1.00 92.62 83 GLY A C 1
ATOM 597 O O . GLY A 1 83 ? -2.448 -13.446 10.618 1.00 92.62 83 GLY A O 1
ATOM 598 N N . GLN A 1 84 ? -4.460 -14.204 9.966 1.00 96.25 84 GLN A N 1
ATOM 599 C CA . GLN A 1 84 ? -3.958 -15.011 8.856 1.00 96.25 84 GLN A CA 1
ATOM 600 C C . GLN A 1 84 ? -3.914 -14.181 7.569 1.00 96.25 84 GLN A C 1
ATOM 602 O O . GLN A 1 84 ? -4.824 -13.381 7.346 1.00 96.25 84 GLN A O 1
ATOM 607 N N . PRO A 1 85 ? -2.887 -14.352 6.721 1.00 96.81 85 PRO A N 1
ATOM 608 C CA . PRO A 1 85 ? -2.839 -13.709 5.413 1.00 96.81 85 PRO A CA 1
ATOM 609 C C . PRO A 1 85 ? -4.023 -14.156 4.548 1.00 96.81 85 PRO A C 1
ATOM 611 O O . PRO A 1 85 ? -4.328 -15.344 4.449 1.00 96.81 85 PRO A O 1
ATOM 614 N N . VAL A 1 86 ? -4.683 -13.181 3.934 1.00 96.56 86 VAL A N 1
ATOM 615 C CA . VAL A 1 86 ? -5.727 -13.364 2.918 1.00 96.56 86 VAL A CA 1
ATOM 616 C C . VAL A 1 86 ? -5.157 -13.099 1.530 1.00 96.56 86 VAL A C 1
ATOM 618 O O . VAL A 1 86 ? -5.492 -13.823 0.603 1.00 96.56 86 VAL A O 1
ATOM 621 N N . ASP A 1 87 ? -4.314 -12.073 1.408 1.00 97.00 87 ASP A N 1
ATOM 622 C CA . ASP A 1 87 ? -3.565 -11.724 0.199 1.00 97.00 87 ASP A CA 1
ATOM 623 C C . ASP A 1 87 ? -2.215 -11.117 0.618 1.00 97.00 87 ASP A C 1
ATOM 625 O O . ASP A 1 87 ? -2.110 -10.497 1.687 1.00 97.00 87 ASP A O 1
ATOM 629 N N . VAL A 1 88 ? -1.187 -11.311 -0.203 1.00 97.75 88 VAL A N 1
ATOM 630 C CA . VAL A 1 88 ? 0.174 -10.832 0.036 1.00 97.75 88 VAL A CA 1
ATOM 631 C C . VAL A 1 88 ? 0.777 -10.323 -1.271 1.00 97.75 88 VAL A C 1
ATOM 633 O O . VAL A 1 88 ? 0.958 -11.074 -2.225 1.00 97.75 88 VAL A O 1
ATOM 636 N N . LEU A 1 89 ? 1.173 -9.053 -1.281 1.00 96.38 89 LEU A N 1
ATOM 637 C CA . LEU A 1 89 ? 2.024 -8.475 -2.315 1.00 96.38 89 LEU A CA 1
ATOM 638 C C . LEU A 1 89 ? 3.464 -8.432 -1.809 1.00 96.38 89 LEU A C 1
ATOM 640 O O . LEU A 1 89 ? 3.733 -7.856 -0.758 1.00 96.38 89 LEU A O 1
ATOM 644 N N . VAL A 1 90 ? 4.390 -8.985 -2.589 1.00 96.75 90 VAL A N 1
ATOM 645 C CA . VAL A 1 90 ? 5.834 -8.905 -2.339 1.00 96.75 90 VAL A CA 1
ATOM 646 C C . VAL A 1 90 ? 6.532 -8.352 -3.572 1.00 96.75 90 VAL A C 1
ATOM 648 O O . VAL A 1 90 ? 6.259 -8.792 -4.694 1.00 96.75 90 VAL A O 1
ATOM 651 N N . TYR A 1 91 ? 7.460 -7.418 -3.385 1.00 95.69 91 TYR A N 1
ATOM 652 C CA . TYR A 1 91 ? 8.232 -6.850 -4.487 1.00 95.69 91 TYR A CA 1
ATOM 653 C C . TYR A 1 91 ? 9.685 -6.571 -4.102 1.00 95.69 91 TYR A C 1
ATOM 655 O O . TYR A 1 91 ? 10.004 -6.338 -2.938 1.00 95.69 91 TYR A O 1
ATOM 663 N N . GLY A 1 92 ? 10.561 -6.559 -5.110 1.00 93.94 92 GLY A N 1
ATOM 664 C CA . GLY A 1 92 ? 11.973 -6.215 -4.949 1.00 93.94 92 GLY A CA 1
ATOM 665 C C . GLY A 1 92 ? 12.683 -7.135 -3.955 1.00 93.94 92 GLY A C 1
ATOM 666 O O . GLY A 1 92 ? 12.628 -8.354 -4.096 1.00 93.94 92 GLY A O 1
ATOM 667 N N . ASP A 1 93 ? 13.332 -6.532 -2.961 1.00 92.06 93 ASP A N 1
ATOM 668 C CA . ASP A 1 93 ? 14.047 -7.216 -1.875 1.00 92.06 93 ASP A CA 1
ATOM 669 C C . ASP A 1 93 ? 13.136 -7.903 -0.832 1.00 92.06 93 ASP A C 1
ATOM 671 O O . ASP A 1 93 ? 13.647 -8.571 0.071 1.00 92.06 93 ASP A O 1
ATOM 675 N N . GLY A 1 94 ? 11.809 -7.762 -0.941 1.00 92.75 94 GLY A N 1
ATOM 676 C CA . GLY A 1 94 ? 10.857 -8.402 -0.034 1.00 92.75 94 GLY A CA 1
ATOM 677 C C . GLY A 1 94 ? 10.774 -9.928 -0.196 1.00 92.75 94 GLY A C 1
ATOM 678 O O . GLY A 1 94 ? 11.084 -10.498 -1.247 1.00 92.75 94 GLY A O 1
ATOM 679 N N . SER A 1 95 ? 10.312 -10.619 0.845 1.00 95.00 95 SER A N 1
ATOM 680 C CA . SER A 1 95 ? 10.088 -12.061 0.864 1.00 95.00 95 SER A CA 1
ATOM 681 C C . SER A 1 95 ? 8.894 -12.472 1.733 1.00 95.00 95 SER A C 1
ATOM 683 O O . SER A 1 95 ? 8.750 -12.059 2.880 1.00 95.00 95 SER A O 1
ATOM 685 N N . TYR A 1 96 ? 8.077 -13.391 1.215 1.00 97.25 96 TYR A N 1
ATOM 686 C CA . TYR A 1 96 ? 7.042 -14.068 1.992 1.00 97.25 96 TYR A CA 1
ATOM 687 C C . TYR A 1 96 ? 6.951 -15.542 1.592 1.00 97.25 96 TYR A C 1
ATOM 689 O O . TYR A 1 96 ? 7.035 -15.892 0.415 1.00 97.25 96 TYR A O 1
ATOM 697 N N . SER A 1 97 ? 6.802 -16.438 2.570 1.00 97.50 97 SER A N 1
ATOM 698 C CA . SER A 1 97 ? 6.776 -17.880 2.303 1.00 97.50 97 SER A CA 1
ATOM 699 C C . SER A 1 97 ? 5.591 -18.255 1.416 1.00 97.50 97 SER A C 1
ATOM 701 O O . SER A 1 97 ? 4.445 -18.042 1.793 1.00 97.50 97 SER A O 1
ATOM 703 N N . GLY A 1 98 ? 5.874 -18.911 0.291 1.00 97.31 98 GLY A N 1
ATOM 704 C CA . GLY A 1 98 ? 4.848 -19.377 -0.644 1.00 97.31 98 GLY A CA 1
ATOM 705 C C . GLY A 1 98 ? 4.455 -18.356 -1.709 1.00 97.31 98 GLY A C 1
ATOM 706 O O . GLY A 1 98 ? 3.707 -18.727 -2.601 1.00 97.31 98 GLY A O 1
ATOM 707 N N . VAL A 1 99 ? 5.003 -17.137 -1.663 1.00 98.25 99 VAL A N 1
ATOM 708 C CA . VAL A 1 99 ? 4.733 -16.075 -2.639 1.00 98.25 99 VAL A CA 1
ATOM 709 C C . VAL A 1 99 ? 6.005 -15.774 -3.423 1.00 98.25 99 VAL A C 1
ATOM 711 O O . VAL A 1 99 ? 7.073 -15.581 -2.838 1.00 98.25 99 VAL A O 1
ATOM 714 N N . ILE A 1 100 ? 5.916 -15.743 -4.752 1.00 98.25 100 ILE A N 1
ATOM 715 C CA . ILE A 1 100 ? 7.040 -15.344 -5.611 1.00 98.25 100 ILE A CA 1
ATOM 716 C C . ILE A 1 100 ? 7.043 -13.808 -5.723 1.00 98.25 100 ILE A C 1
ATOM 718 O O . ILE A 1 100 ? 6.046 -13.255 -6.187 1.00 98.25 100 ILE A O 1
ATOM 722 N N . PRO A 1 101 ? 8.127 -13.103 -5.337 1.00 96.94 101 PRO A N 1
ATOM 723 C CA . PRO A 1 101 ? 8.193 -11.643 -5.421 1.00 96.94 101 PRO A CA 1
ATOM 724 C C . PRO A 1 101 ? 8.099 -11.114 -6.854 1.00 96.94 101 PRO A C 1
ATOM 726 O O . PRO A 1 101 ? 8.676 -11.692 -7.780 1.00 96.94 101 PRO A O 1
ATOM 729 N N . HIS A 1 102 ? 7.464 -9.953 -7.037 1.00 95.94 102 HIS A N 1
ATOM 730 C CA . HIS A 1 102 ? 7.642 -9.182 -8.265 1.00 95.94 102 HIS A CA 1
ATOM 731 C C . HIS A 1 102 ? 9.106 -8.697 -8.323 1.00 95.94 102 HIS A C 1
ATOM 733 O O . HIS A 1 102 ? 9.590 -8.119 -7.348 1.00 95.94 102 HIS A O 1
ATOM 739 N N . PRO A 1 103 ? 9.837 -8.887 -9.438 1.00 89.81 103 PRO A N 1
ATOM 740 C CA . PRO A 1 103 ? 11.299 -8.739 -9.486 1.00 89.81 103 PRO A CA 1
ATOM 741 C C . PRO A 1 103 ? 11.837 -7.299 -9.327 1.00 89.81 103 PRO A C 1
ATOM 743 O O . PRO A 1 103 ? 13.035 -7.082 -9.491 1.00 89.81 103 PRO A O 1
ATOM 746 N N . GLY A 1 104 ? 10.989 -6.303 -9.048 1.00 77.38 104 GLY A N 1
ATOM 747 C CA . GLY A 1 104 ? 11.362 -4.889 -8.891 1.00 77.38 104 GLY A CA 1
ATOM 748 C C . GLY A 1 104 ? 10.350 -3.936 -9.535 1.00 77.38 104 GLY A C 1
ATOM 749 O O . GLY A 1 104 ? 9.177 -4.266 -9.612 1.00 77.38 104 GLY A O 1
ATOM 750 N N . GLY A 1 105 ? 10.775 -2.760 -10.010 1.00 60.16 105 GLY A N 1
ATOM 751 C CA . GLY A 1 105 ? 9.908 -1.873 -10.814 1.00 60.16 105 GLY A CA 1
ATOM 752 C C . GLY A 1 105 ? 9.093 -0.831 -10.037 1.00 60.16 105 GLY A C 1
ATOM 753 O O . GLY A 1 105 ? 8.100 -0.325 -10.534 1.00 60.16 105 GLY A O 1
ATOM 754 N N . VAL A 1 106 ? 9.490 -0.485 -8.811 1.00 67.06 106 VAL A N 1
ATOM 755 C CA . VAL A 1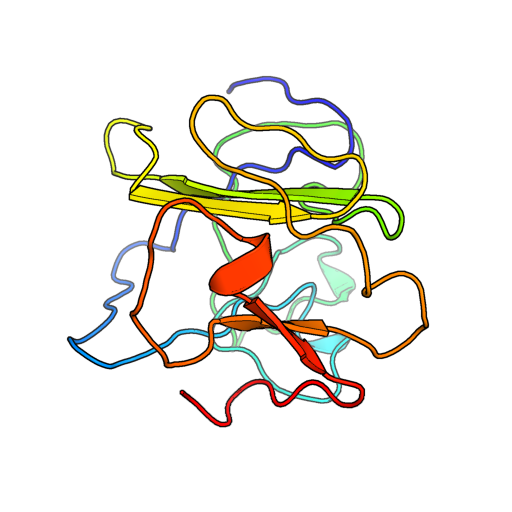 106 ? 8.920 0.679 -8.088 1.00 67.06 106 VAL A CA 1
ATOM 756 C C . VAL A 1 106 ? 9.999 1.658 -7.617 1.00 67.06 106 VAL A C 1
ATOM 758 O O . VAL A 1 106 ? 9.729 2.613 -6.899 1.00 67.06 106 VAL A O 1
ATOM 761 N N . ALA A 1 107 ? 11.247 1.444 -8.046 1.00 68.88 107 ALA A N 1
ATOM 762 C CA . ALA A 1 107 ? 12.389 2.262 -7.640 1.00 68.88 107 ALA A CA 1
ATOM 763 C C . ALA A 1 107 ? 12.411 3.648 -8.311 1.00 68.88 107 ALA A C 1
ATOM 765 O O . ALA A 1 107 ? 13.077 4.562 -7.818 1.00 68.88 107 ALA A O 1
ATOM 766 N N . ALA A 1 108 ? 11.718 3.811 -9.443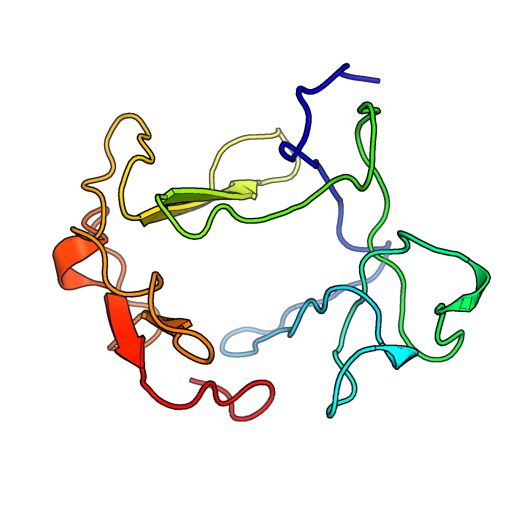 1.00 82.44 108 ALA A N 1
ATOM 767 C CA . ALA A 1 108 ? 11.584 5.103 -10.099 1.00 82.44 108 ALA A CA 1
ATOM 768 C C . ALA A 1 108 ? 10.477 5.931 -9.414 1.00 82.44 108 ALA A C 1
ATOM 770 O O . ALA A 1 108 ? 9.380 5.415 -9.189 1.00 82.44 108 ALA A O 1
ATOM 771 N N . PRO A 1 109 ? 10.729 7.215 -9.090 1.00 83.62 109 PRO A N 1
ATOM 772 C CA . PRO A 1 109 ? 9.714 8.081 -8.501 1.00 83.62 109 PRO A CA 1
ATOM 773 C C . PRO A 1 109 ? 8.440 8.132 -9.347 1.00 83.62 109 PRO A C 1
ATOM 775 O O . PRO A 1 109 ? 8.508 8.318 -10.560 1.00 83.62 109 PRO A O 1
ATOM 778 N N . GLY A 1 110 ? 7.290 8.007 -8.686 1.00 86.06 110 GLY A N 1
ATOM 779 C CA . GLY A 1 110 ? 5.980 8.062 -9.333 1.00 86.06 110 GLY A CA 1
ATOM 780 C C . GLY A 1 110 ? 5.506 6.739 -9.929 1.00 86.06 110 GLY A C 1
ATOM 781 O O . GLY A 1 110 ? 4.402 6.707 -10.444 1.00 86.06 110 GLY A O 1
ATOM 782 N N . HIS A 1 111 ? 6.273 5.652 -9.845 1.00 88.88 111 HIS A N 1
ATOM 783 C CA . HIS A 1 111 ? 5.817 4.348 -10.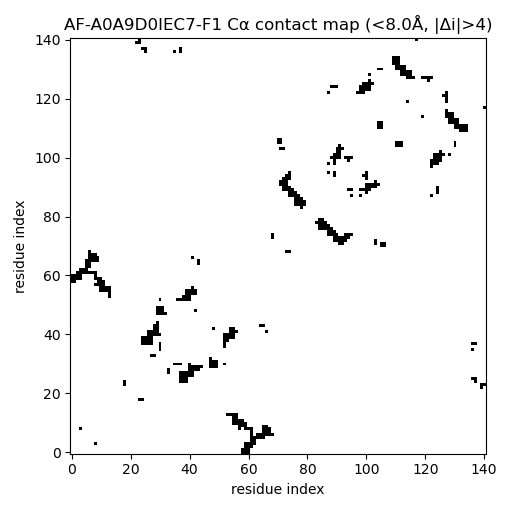323 1.00 88.88 111 HIS A CA 1
ATOM 784 C C . HIS A 1 111 ? 4.994 3.604 -9.262 1.00 88.88 111 HIS A C 1
ATOM 786 O O . HIS A 1 111 ? 5.083 3.882 -8.067 1.00 88.88 111 HIS A O 1
ATOM 792 N N . SER A 1 112 ? 4.184 2.640 -9.700 1.00 91.62 112 SER A N 1
ATOM 793 C CA . SER A 1 112 ? 3.376 1.773 -8.832 1.00 91.62 112 SER A CA 1
ATOM 794 C C . SER A 1 112 ? 3.260 0.361 -9.405 1.00 91.62 112 SER A C 1
ATOM 796 O O . SER A 1 112 ? 3.548 0.138 -10.580 1.00 91.62 112 SER A O 1
ATOM 798 N N . LEU A 1 113 ? 2.825 -0.595 -8.583 1.00 93.94 113 LEU A N 1
ATOM 799 C CA . LEU A 1 113 ? 2.441 -1.934 -9.031 1.00 93.94 113 LEU A CA 1
ATOM 800 C C . LEU A 1 113 ? 0.917 -2.060 -9.031 1.00 93.94 113 LEU A C 1
ATOM 802 O O . LEU A 1 113 ? 0.253 -1.684 -8.068 1.00 93.94 113 LEU A O 1
ATOM 806 N N . GLU A 1 114 ? 0.370 -2.625 -10.102 1.00 93.69 114 GLU A N 1
ATOM 807 C CA . GLU A 1 114 ? -1.059 -2.906 -10.254 1.00 93.69 114 GLU A CA 1
ATOM 808 C C . GLU A 1 114 ? -1.262 -4.394 -10.532 1.00 93.69 114 GLU A C 1
ATOM 810 O O . GLU A 1 114 ? -0.634 -4.942 -11.440 1.00 93.69 114 GLU A O 1
ATOM 815 N N . ARG A 1 115 ? -2.178 -5.035 -9.798 1.00 95.00 115 ARG A N 1
ATOM 816 C CA . ARG A 1 115 ? -2.589 -6.412 -10.085 1.00 95.00 115 ARG A CA 1
ATOM 817 C C . ARG A 1 115 ? -3.367 -6.456 -11.401 1.00 95.00 115 ARG A C 1
ATOM 819 O O . ARG A 1 115 ? -4.398 -5.793 -11.527 1.00 95.00 115 ARG A O 1
ATOM 826 N N . ARG A 1 116 ? -2.907 -7.241 -12.379 1.00 93.00 116 ARG A N 1
ATOM 827 C CA . ARG A 1 116 ? -3.500 -7.287 -13.719 1.00 93.00 116 ARG A CA 1
ATOM 828 C C . ARG A 1 116 ? -3.474 -8.697 -14.337 1.00 93.00 116 ARG A C 1
ATOM 830 O O . ARG A 1 116 ? -2.397 -9.210 -14.617 1.00 93.00 116 ARG A O 1
ATOM 837 N N . PRO A 1 117 ? -4.636 -9.274 -14.702 1.00 93.25 117 PRO A N 1
ATOM 838 C CA . PRO A 1 117 ? -5.973 -8.691 -14.597 1.00 93.25 117 PRO A CA 1
ATOM 839 C C . PRO A 1 117 ? -6.461 -8.595 -13.138 1.00 93.25 117 PRO A C 1
ATOM 841 O O . PRO A 1 117 ? -6.000 -9.355 -12.286 1.00 93.25 117 PRO A O 1
ATOM 844 N N . PRO A 1 118 ? -7.403 -7.683 -12.842 1.00 90.69 118 PRO A N 1
ATOM 845 C CA . PRO A 1 118 ? -7.946 -7.542 -11.498 1.00 90.69 118 PRO A CA 1
ATOM 846 C C . PRO A 1 118 ? -8.511 -8.847 -10.938 1.00 90.69 118 PRO A C 1
ATOM 848 O O . PRO A 1 118 ? -9.216 -9.579 -11.634 1.00 90.69 118 PRO A O 1
ATOM 851 N N . GLY A 1 119 ? -8.221 -9.117 -9.665 1.00 89.06 119 GLY A N 1
ATOM 852 C CA . GLY A 1 119 ? -8.726 -10.288 -8.945 1.00 89.06 119 GLY A CA 1
ATOM 853 C C . GLY A 1 119 ? -8.099 -11.628 -9.343 1.00 89.06 119 GLY A C 1
ATOM 854 O O . GLY A 1 119 ? -8.538 -12.655 -8.831 1.00 89.06 119 GLY A O 1
ATOM 855 N N . VAL A 1 120 ? -7.102 -11.644 -10.236 1.00 94.25 120 VAL A N 1
ATOM 856 C CA . VAL A 1 120 ? -6.296 -12.843 -10.495 1.00 94.25 120 VAL A CA 1
ATOM 857 C C . VAL A 1 120 ? -5.085 -12.855 -9.575 1.00 94.25 120 VAL A C 1
ATOM 859 O O . VAL A 1 120 ? -4.309 -11.901 -9.524 1.00 94.25 120 VAL A O 1
ATOM 862 N N . ASP A 1 121 ? -4.960 -13.955 -8.847 1.00 96.31 121 ASP A N 1
ATOM 863 C CA . ASP A 1 121 ? -3.935 -14.173 -7.843 1.00 96.31 121 ASP A CA 1
ATOM 864 C C . ASP A 1 121 ? -3.443 -15.615 -7.945 1.00 96.31 121 ASP A C 1
ATOM 866 O O . ASP A 1 121 ? -4.230 -16.562 -7.858 1.00 96.31 121 ASP A O 1
ATOM 870 N N . THR A 1 122 ? -2.162 -15.773 -8.251 1.00 97.75 122 THR A N 1
ATOM 871 C CA . THR A 1 122 ? -1.504 -17.066 -8.463 1.00 97.75 122 THR A CA 1
ATOM 872 C C . THR A 1 122 ? -0.411 -17.327 -7.431 1.00 97.75 122 THR A C 1
ATOM 874 O O . THR A 1 122 ? 0.374 -18.261 -7.610 1.00 97.75 122 THR A O 1
ATOM 877 N N . ASP A 1 123 ? -0.364 -16.508 -6.374 1.00 97.81 123 ASP A N 1
ATOM 878 C CA . ASP A 1 123 ? 0.744 -16.412 -5.422 1.00 97.81 123 ASP A CA 1
ATOM 879 C C . ASP A 1 123 ? 2.094 -16.122 -6.121 1.00 97.81 123 ASP A C 1
ATOM 881 O O . ASP A 1 123 ? 3.177 -16.415 -5.602 1.00 97.81 123 ASP A O 1
ATOM 885 N N . ASP A 1 124 ? 2.056 -15.533 -7.323 1.00 97.94 124 ASP A N 1
ATOM 886 C CA . ASP A 1 124 ? 3.234 -15.153 -8.098 1.00 97.94 124 ASP A CA 1
ATOM 887 C C . ASP A 1 124 ? 3.134 -13.691 -8.520 1.00 97.94 124 ASP A C 1
ATOM 889 O O . ASP A 1 124 ? 2.677 -13.346 -9.615 1.00 97.94 124 ASP A O 1
ATOM 893 N N . CYS A 1 125 ? 3.640 -12.811 -7.653 1.00 97.25 125 CYS A N 1
ATOM 894 C CA . CYS A 1 125 ? 3.606 -11.375 -7.879 1.00 97.25 125 CYS A CA 1
ATOM 895 C C . CYS A 1 125 ? 4.355 -10.974 -9.158 1.00 97.25 125 CYS A C 1
ATOM 897 O O . CYS A 1 125 ? 4.012 -9.952 -9.742 1.00 97.25 125 CYS A O 1
ATOM 899 N N . SER A 1 126 ? 5.315 -11.772 -9.651 1.00 96.12 126 SER A N 1
ATOM 900 C CA . SER A 1 126 ? 6.002 -11.512 -10.930 1.00 96.12 126 SER A CA 1
ATOM 901 C C . SER A 1 126 ? 5.106 -11.678 -12.162 1.00 96.12 126 SER A C 1
ATOM 903 O O . SER A 1 126 ? 5.451 -11.202 -13.246 1.00 96.12 126 SER A O 1
ATOM 905 N N . ARG A 1 127 ? 3.970 -12.366 -12.010 1.00 96.19 127 ARG A N 1
ATOM 906 C CA . ARG A 1 127 ? 2.967 -12.588 -13.060 1.00 96.19 127 ARG A CA 1
ATOM 907 C C . ARG A 1 127 ? 1.687 -11.811 -12.814 1.00 96.19 127 ARG A C 1
ATOM 909 O O . ARG A 1 127 ? 1.055 -11.386 -13.778 1.00 96.19 127 ARG A O 1
ATOM 916 N N . ASP A 1 128 ? 1.320 -11.657 -11.549 1.00 96.69 128 ASP A N 1
ATOM 917 C CA . ASP A 1 128 ? 0.042 -11.078 -11.155 1.00 96.69 128 ASP A CA 1
ATOM 918 C C . ASP A 1 128 ? 0.074 -9.549 -11.165 1.00 96.69 128 ASP A C 1
ATOM 920 O O . ASP A 1 128 ? -0.976 -8.927 -11.315 1.00 96.69 128 ASP A O 1
ATOM 924 N N . PHE A 1 129 ? 1.257 -8.935 -11.043 1.00 95.31 129 PHE A N 1
ATOM 925 C CA . PHE A 1 129 ? 1.424 -7.485 -11.013 1.00 95.31 129 PHE A CA 1
ATOM 926 C C . PHE A 1 129 ? 2.203 -6.964 -12.215 1.00 95.31 129 PHE A C 1
ATOM 928 O O . PHE A 1 129 ? 3.102 -7.614 -12.747 1.00 95.31 129 PHE A O 1
ATOM 935 N N . VAL A 1 130 ? 1.853 -5.749 -12.628 1.00 93.00 130 VAL A N 1
ATOM 936 C CA . VAL A 1 130 ? 2.569 -4.984 -13.645 1.00 93.00 130 VAL A CA 1
ATOM 937 C C . VAL A 1 130 ? 2.949 -3.615 -13.100 1.00 93.00 130 VAL A C 1
ATOM 939 O O . VAL A 1 130 ? 2.183 -2.981 -12.376 1.00 93.00 130 VAL A O 1
ATOM 942 N N . GLU A 1 131 ? 4.125 -3.140 -13.491 1.00 91.69 131 GLU A N 1
ATOM 943 C CA . GLU A 1 131 ? 4.572 -1.777 -13.218 1.00 91.69 131 GLU A CA 1
ATOM 944 C C . GLU A 1 131 ? 3.758 -0.755 -14.025 1.00 91.69 131 GLU A C 1
ATOM 946 O O . GLU A 1 131 ? 3.505 -0.917 -15.226 1.00 91.69 131 GLU A O 1
ATOM 951 N N . ARG A 1 132 ? 3.360 0.325 -13.353 1.00 90.06 132 ARG A N 1
ATOM 952 C CA . ARG A 1 132 ? 2.682 1.486 -13.924 1.00 90.06 132 ARG A CA 1
ATOM 953 C C . ARG A 1 132 ? 3.514 2.733 -13.687 1.00 90.06 132 ARG A C 1
ATOM 955 O O . ARG A 1 132 ? 3.894 3.016 -12.557 1.00 90.06 132 ARG A O 1
ATOM 962 N N . TYR A 1 133 ? 3.731 3.487 -14.760 1.00 87.94 133 TYR A N 1
ATOM 963 C CA . TYR A 1 133 ? 4.449 4.764 -14.737 1.00 87.94 133 TYR A CA 1
ATOM 964 C C . TYR A 1 133 ? 3.650 5.883 -14.063 1.00 87.94 133 TYR A C 1
ATOM 966 O O . TYR A 1 133 ? 4.250 6.775 -13.481 1.00 87.94 133 TYR A O 1
ATOM 974 N N . ASP A 1 134 ? 2.316 5.806 -14.136 1.00 87.38 134 ASP A N 1
ATOM 975 C CA . ASP A 1 134 ? 1.394 6.750 -13.511 1.00 87.38 134 ASP A CA 1
ATOM 976 C C . ASP A 1 134 ? 0.394 5.967 -12.644 1.00 87.38 134 ASP A C 1
ATOM 978 O O . ASP A 1 134 ? -0.381 5.168 -13.187 1.00 87.38 134 ASP A O 1
ATOM 982 N N . PRO A 1 135 ? 0.384 6.151 -11.313 1.00 89.19 135 PRO A N 1
ATOM 983 C CA . PRO A 1 135 ? -0.619 5.554 -10.451 1.00 89.19 135 PRO A CA 1
ATOM 984 C C . PRO A 1 135 ? -1.982 6.183 -10.733 1.00 89.19 135 PRO A C 1
ATOM 986 O O . PRO A 1 135 ? -2.115 7.381 -10.987 1.00 89.19 135 PRO A O 1
ATOM 989 N N . THR A 1 136 ? -3.027 5.367 -10.648 1.00 91.50 136 THR A N 1
ATOM 990 C CA . THR A 1 136 ? -4.410 5.788 -10.900 1.00 91.50 136 THR A CA 1
ATOM 991 C C . THR A 1 136 ? -5.301 5.545 -9.677 1.00 91.50 136 THR A C 1
ATOM 993 O O . THR A 1 136 ? -6.292 4.814 -9.779 1.00 91.50 136 THR A O 1
ATOM 996 N N . PRO A 1 137 ? -4.971 6.116 -8.501 1.00 91.88 137 PRO A N 1
ATOM 997 C CA . PRO A 1 137 ? -5.763 5.921 -7.293 1.00 91.88 137 PRO A CA 1
ATOM 998 C C . PRO A 1 137 ? -7.203 6.387 -7.526 1.00 91.88 137 PRO A C 1
ATOM 1000 O O . PRO A 1 137 ? -7.463 7.365 -8.228 1.00 91.88 137 PRO A O 1
ATOM 1003 N N . GLY A 1 138 ? -8.164 5.641 -6.985 1.00 89.69 138 GLY A N 1
ATOM 1004 C CA . GLY A 1 138 ? -9.580 5.984 -7.107 1.00 89.69 138 GLY A CA 1
ATOM 1005 C C . GLY A 1 138 ? -10.207 5.703 -8.477 1.00 89.69 138 GLY A C 1
ATOM 1006 O O . GLY A 1 138 ? -11.387 5.996 -8.652 1.00 89.69 138 GLY A O 1
ATOM 1007 N N . ARG A 1 139 ? -9.472 5.140 -9.449 1.00 89.50 139 ARG A N 1
ATOM 1008 C CA . ARG A 1 139 ? -9.999 4.820 -10.796 1.00 89.50 139 ARG A CA 1
ATOM 1009 C C . ARG A 1 139 ? -10.580 3.410 -10.923 1.00 89.50 139 ARG A C 1
ATOM 1011 O O . ARG A 1 139 ? -11.245 3.137 -11.919 1.00 89.50 139 ARG A O 1
ATOM 1018 N N . GLY A 1 140 ? -10.383 2.582 -9.901 1.00 81.88 140 GLY A N 1
ATOM 1019 C CA . GLY A 1 140 ? -10.864 1.207 -9.836 1.00 81.88 140 GLY A CA 1
ATOM 1020 C C . GLY A 1 140 ? -10.076 0.221 -10.709 1.00 81.88 140 GLY A C 1
ATOM 1021 O O . GLY A 1 140 ? -9.213 0.641 -11.482 1.00 81.88 140 GLY A O 1
ATOM 1022 N N . PRO A 1 141 ? -10.342 -1.085 -10.532 1.00 76.19 141 PRO A N 1
ATOM 1023 C CA . PRO A 1 141 ? -9.847 -2.156 -11.397 1.00 76.19 141 PRO A CA 1
ATOM 1024 C C . PRO A 1 141 ? -10.492 -2.185 -12.794 1.00 76.19 141 PRO A C 1
ATOM 1026 O O . PRO A 1 141 ? -11.657 -1.745 -12.932 1.00 76.19 141 PRO A O 1
#

Nearest PDB structures (foldseek):
  8d4i-assembly1_C  TM=7.580E-01  e=7.195E+00  Salmonella enterica subsp. enterica serovar Typhimurium
  8d5r-assembly1_B  TM=7.454E-01  e=7.195E+00  Salmonella enterica subsp. enterica serovar Typhimurium
  8d2y-assembly1_A-2  TM=6.990E-01  e=8.167E+00  Salmonella enterica subsp. enterica serovar Typhimurium
  7vlj-assembly1_B  TM=5.600E-01  e=5.583E+00  Entamoeba histolytica
  8d5d-assembly1_A  TM=6.528E-01  e=8.167E+00  Salmonella enterica subsp. enterica serovar Typhimurium

Sequence (141 aa):
MAVGEYGSGLYRFPTGTVLPAGGYLVVGGQANSLDFVPDLELLIDPNLDDPTVPNMVPAGSWEGFGFALGNGGDEVLLLDAAGQPVDVLVYGDGSYSGVIPHPGGVAAPGHSLERRPPGVDTDDCSRDFVERYDPTPGRGP

Mean predicted aligned error: 4.38 Å

Secondary structure (DSSP, 8-state):
-EEEPTTB--EEPPTT----TT----EES-GGGSSS--SEE--S-GGG--TTSPBPEE-EEESTTSB---TTEEEEEEE-TTS-EEEEEEEET--BTTBBPB-----STT-EEEESSTT---SBHHHHEEEESS--TTS--

Solvent-accessible surface area (backbone atoms only — not comparable to full-atom values): 8583 Å² total; per-residue (Å²): 117,56,79,40,61,75,34,59,47,47,69,36,80,45,92,86,73,78,81,56,91,94,57,88,80,41,76,37,61,39,40,71,78,49,99,56,83,45,66,24,21,42,81,64,53,85,90,40,62,42,93,88,41,50,52,46,36,76,65,43,44,52,56,82,74,29,66,56,81,51,59,69,27,36,72,50,73,44,60,47,99,86,68,46,79,74,46,74,50,30,25,32,77,25,83,53,93,86,44,44,42,15,89,50,67,44,67,53,90,62,38,29,79,42,62,51,60,69,94,52,80,78,54,33,31,60,66,24,38,43,70,32,77,67,69,64,84,90,69,73,127